Protein AF-A0A349P0I7-F1 (afdb_monomer_lite)

Radius of gyration: 14.89 Å; chains: 1; bounding box: 41×30×42 Å

Structure (mmCIF, N/CA/C/O backbone):
data_AF-A0A349P0I7-F1
#
_entry.id   AF-A0A349P0I7-F1
#
loop_
_atom_site.group_PDB
_atom_site.id
_atom_site.type_symbol
_atom_site.label_atom_id
_atom_site.label_alt_id
_atom_site.label_comp_id
_atom_site.label_asym_id
_atom_site.label_entity_id
_atom_site.label_seq_id
_atom_site.pdbx_PDB_ins_code
_atom_site.Cartn_x
_atom_site.Cartn_y
_atom_site.Cartn_z
_atom_site.occupancy
_atom_site.B_iso_or_equiv
_atom_site.auth_seq_id
_atom_site.auth_comp_id
_atom_site.auth_asym_id
_atom_site.auth_atom_id
_atom_site.pdbx_PDB_model_num
ATOM 1 N N . MET A 1 1 ? -22.904 8.995 -3.951 1.00 43.78 1 MET A N 1
ATOM 2 C CA . MET A 1 1 ? -21.753 9.379 -3.106 1.00 43.78 1 MET A CA 1
ATOM 3 C C . MET A 1 1 ? -20.682 8.311 -3.274 1.00 43.78 1 MET A C 1
ATOM 5 O O . MET A 1 1 ? -21.058 7.141 -3.217 1.00 43.78 1 MET A O 1
ATOM 9 N N . PRO A 1 2 ? -19.417 8.661 -3.559 1.00 50.25 2 PRO A N 1
ATOM 10 C CA . PRO A 1 2 ? -18.343 7.672 -3.655 1.00 50.25 2 PRO A CA 1
ATOM 11 C C . PRO A 1 2 ? -18.194 6.934 -2.316 1.00 50.25 2 PRO A C 1
ATOM 13 O O . PRO A 1 2 ? -18.251 7.552 -1.253 1.00 50.25 2 PRO A O 1
ATOM 16 N N . LYS A 1 3 ? -18.064 5.603 -2.360 1.00 60.66 3 LYS A N 1
ATOM 17 C CA . LYS A 1 3 ? -17.851 4.779 -1.162 1.00 60.66 3 LYS A CA 1
ATOM 18 C C . LYS A 1 3 ? -16.365 4.777 -0.813 1.00 60.66 3 LYS A C 1
ATOM 20 O O . LYS A 1 3 ? -15.583 4.018 -1.390 1.00 60.66 3 LYS A O 1
ATOM 25 N N . THR A 1 4 ? -15.996 5.620 0.141 1.00 70.44 4 THR A N 1
ATOM 26 C CA . THR A 1 4 ? -14.699 5.550 0.817 1.00 70.44 4 THR A CA 1
ATOM 27 C C . THR A 1 4 ? -14.750 4.427 1.847 1.00 70.44 4 THR A C 1
ATOM 29 O O . THR A 1 4 ? -15.691 4.352 2.635 1.00 70.44 4 THR A O 1
ATOM 32 N N . ILE A 1 5 ? -13.755 3.542 1.832 1.00 74.75 5 ILE A N 1
ATOM 33 C CA . ILE A 1 5 ? -13.580 2.527 2.876 1.00 74.75 5 ILE A CA 1
ATOM 34 C C . ILE A 1 5 ? -12.516 3.044 3.833 1.00 74.75 5 ILE A C 1
ATOM 36 O O . ILE A 1 5 ? -11.439 3.441 3.392 1.00 74.75 5 ILE A O 1
ATOM 40 N N . GLN A 1 6 ? -12.828 3.053 5.124 1.00 83.12 6 GLN A N 1
ATOM 41 C CA . GLN A 1 6 ? -11.885 3.413 6.176 1.00 83.12 6 GLN A CA 1
ATOM 42 C C . GLN A 1 6 ? -11.329 2.143 6.807 1.00 83.12 6 GLN A C 1
ATOM 44 O O . GLN A 1 6 ? -12.087 1.227 7.129 1.00 83.12 6 GLN A O 1
ATOM 49 N N . ILE A 1 7 ? -10.010 2.082 6.956 1.00 81.38 7 ILE A N 1
ATOM 50 C CA . ILE A 1 7 ? -9.316 0.942 7.551 1.00 81.38 7 ILE A CA 1
ATOM 51 C C . ILE A 1 7 ? -8.459 1.451 8.696 1.00 81.38 7 ILE A C 1
ATOM 53 O O . ILE A 1 7 ? -7.601 2.310 8.502 1.00 81.38 7 ILE A O 1
ATOM 57 N N . GLN A 1 8 ? -8.710 0.903 9.880 1.00 85.00 8 GLN A N 1
ATOM 58 C CA . GLN A 1 8 ? -7.923 1.154 11.076 1.00 85.00 8 GLN A CA 1
ATOM 59 C C . GLN A 1 8 ? -6.623 0.350 11.001 1.00 85.00 8 GLN A C 1
ATOM 61 O O . GLN A 1 8 ? -6.653 -0.880 10.891 1.00 85.00 8 GLN A O 1
ATOM 66 N N . LEU A 1 9 ? -5.481 1.032 11.056 1.00 78.56 9 LEU A N 1
ATOM 67 C CA . LEU A 1 9 ? -4.199 0.367 11.242 1.00 78.56 9 LEU A CA 1
ATOM 68 C C . LEU A 1 9 ? -4.041 -0.076 12.704 1.00 78.56 9 LEU A C 1
ATOM 70 O O . LEU A 1 9 ? -4.513 0.621 13.604 1.00 78.56 9 LEU A O 1
ATOM 74 N N . PRO A 1 10 ? -3.352 -1.201 12.954 1.00 75.12 10 PRO A N 1
ATOM 75 C CA . PRO A 1 10 ? -2.918 -1.566 14.297 1.00 75.12 10 PRO A CA 1
ATOM 76 C C . PRO A 1 10 ? -2.045 -0.471 14.929 1.00 75.12 10 PRO A C 1
ATOM 78 O O . PRO A 1 10 ? -1.174 0.091 14.258 1.00 75.12 10 PRO A O 1
ATOM 81 N N . ASP A 1 11 ? -2.234 -0.204 16.224 1.00 72.69 11 ASP A N 1
ATOM 82 C CA . ASP A 1 11 ? -1.528 0.855 16.970 1.00 72.69 11 ASP A CA 1
ATOM 83 C C . ASP A 1 11 ? -0.001 0.708 16.919 1.00 72.69 11 ASP A C 1
ATOM 85 O O . ASP A 1 11 ? 0.746 1.684 16.921 1.00 72.69 11 ASP A O 1
ATOM 89 N N . ASN A 1 12 ? 0.483 -0.529 16.824 1.00 69.56 12 ASN A N 1
ATOM 90 C CA . ASN A 1 12 ? 1.901 -0.839 16.709 1.00 69.56 12 ASN A CA 1
ATOM 91 C C . ASN A 1 12 ? 2.469 -0.598 15.303 1.00 69.56 12 ASN A C 1
ATOM 93 O O . ASN A 1 12 ? 3.664 -0.772 15.123 1.00 69.56 12 ASN A O 1
ATOM 97 N N . LEU A 1 13 ? 1.663 -0.217 14.310 1.00 67.38 13 LEU A N 1
ATOM 98 C CA . LEU A 1 13 ? 2.112 -0.016 12.926 1.00 67.38 13 LEU A CA 1
ATOM 99 C C . LEU A 1 13 ? 1.951 1.433 12.466 1.00 67.38 13 LEU A C 1
ATOM 101 O O . LEU A 1 13 ? 2.637 1.849 11.537 1.00 67.38 13 LEU A O 1
ATOM 105 N N . SER A 1 14 ? 1.130 2.238 13.144 1.00 64.31 14 SER A N 1
ATOM 106 C CA . SER A 1 14 ? 0.974 3.665 12.836 1.00 64.31 14 SER A CA 1
ATOM 107 C C . SER A 1 14 ? 2.283 4.451 12.963 1.00 64.31 14 SER A C 1
ATOM 109 O O . SER A 1 14 ? 2.477 5.398 12.220 1.00 64.31 14 SER A O 1
ATOM 111 N N . HIS A 1 15 ? 3.215 4.037 13.829 1.00 68.06 15 HIS A N 1
ATOM 112 C CA . HIS A 1 15 ? 4.519 4.698 13.979 1.00 68.06 15 HIS A CA 1
ATOM 113 C C . HIS A 1 15 ? 5.528 4.378 12.860 1.00 68.06 15 HIS A C 1
ATOM 115 O O . HIS A 1 15 ? 6.509 5.102 12.702 1.00 68.06 15 HIS A O 1
ATOM 121 N N . TRP A 1 16 ? 5.314 3.304 12.087 1.00 65.69 16 TRP A N 1
ATOM 122 C CA . TRP A 1 16 ? 6.173 2.940 10.945 1.00 65.69 16 TRP A CA 1
ATOM 123 C C . TRP A 1 16 ? 5.882 3.779 9.711 1.00 65.69 16 TRP A C 1
ATOM 125 O O . TRP A 1 16 ? 6.721 3.920 8.819 1.00 65.69 16 TRP A O 1
ATOM 135 N N . PHE A 1 17 ? 4.675 4.322 9.654 1.00 71.12 17 PHE A N 1
ATOM 136 C CA . PHE A 1 17 ? 4.219 5.138 8.557 1.00 71.12 17 PHE A CA 1
ATOM 137 C C . PHE A 1 17 ? 4.118 6.577 9.055 1.00 71.12 17 PHE A C 1
ATOM 139 O O . PHE A 1 17 ? 3.540 6.854 10.098 1.00 71.12 17 PHE A O 1
ATOM 146 N N . GLY A 1 18 ? 4.693 7.526 8.317 1.00 74.19 18 GLY A N 1
ATOM 147 C CA . GLY A 1 18 ? 4.344 8.928 8.539 1.00 74.19 18 GLY A CA 1
ATOM 148 C C . GLY A 1 18 ? 2.852 9.165 8.260 1.00 74.19 18 GLY A C 1
ATOM 149 O O . GLY A 1 18 ? 2.097 8.250 7.942 1.00 74.19 18 GLY A O 1
ATOM 150 N N . GLN A 1 19 ? 2.420 10.425 8.259 1.00 83.69 19 GLN A N 1
ATOM 151 C CA . GLN A 1 19 ? 1.033 10.759 7.893 1.00 83.69 19 GLN A CA 1
ATOM 152 C C . GLN A 1 19 ? 0.698 10.459 6.421 1.00 83.69 19 GLN A C 1
ATOM 154 O O . GLN A 1 19 ? -0.460 10.541 6.032 1.00 83.69 19 GLN A O 1
ATOM 159 N N . GLN A 1 20 ? 1.685 10.111 5.592 1.00 86.81 20 GLN A N 1
ATOM 160 C CA . GLN A 1 20 ? 1.532 9.868 4.161 1.00 86.81 20 GLN A CA 1
ATOM 161 C C . GLN A 1 20 ? 2.039 8.469 3.803 1.00 86.81 20 GLN A C 1
ATOM 163 O O . GLN A 1 20 ? 3.143 8.070 4.189 1.00 86.81 20 GLN A O 1
ATOM 168 N N . VAL A 1 21 ? 1.238 7.740 3.030 1.00 87.88 21 VAL A N 1
ATOM 169 C CA . VAL A 1 21 ? 1.540 6.398 2.526 1.00 87.88 21 VAL A CA 1
ATOM 170 C C . VAL A 1 21 ? 1.135 6.252 1.071 1.00 87.88 21 VAL A C 1
ATOM 172 O O . VAL A 1 21 ? 0.337 7.018 0.538 1.00 87.88 21 VAL A O 1
ATOM 175 N N . TYR A 1 22 ? 1.669 5.218 0.440 1.00 87.25 22 TYR A N 1
ATOM 176 C CA . TYR A 1 22 ? 1.298 4.801 -0.897 1.00 87.25 22 TYR A CA 1
ATOM 177 C C . TYR A 1 22 ? 0.587 3.459 -0.834 1.00 87.25 22 TYR A C 1
ATOM 179 O O . TYR A 1 22 ? 1.072 2.491 -0.247 1.00 87.25 22 TYR A O 1
ATOM 187 N N . LEU A 1 23 ? -0.582 3.417 -1.453 1.00 87.06 23 LEU A N 1
ATOM 188 C CA . LEU A 1 23 ? -1.435 2.252 -1.550 1.00 87.06 23 LEU A CA 1
ATOM 189 C C . LEU A 1 23 ? -1.302 1.670 -2.943 1.00 87.06 23 LEU A C 1
ATOM 191 O O . LEU A 1 23 ? -1.655 2.318 -3.923 1.00 87.06 23 LEU A O 1
ATOM 195 N N . THR A 1 24 ? -0.804 0.447 -3.037 1.00 85.00 24 THR A N 1
ATOM 196 C CA . THR A 1 24 ? -0.649 -0.243 -4.318 1.00 85.00 24 THR A CA 1
ATOM 197 C C . THR A 1 24 ? -1.581 -1.433 -4.373 1.00 85.00 24 THR A C 1
ATOM 199 O O . THR A 1 24 ? -1.635 -2.234 -3.437 1.00 85.00 24 THR A O 1
ATOM 202 N N . ARG A 1 25 ? -2.301 -1.587 -5.483 1.00 82.38 25 ARG A N 1
ATOM 203 C CA . ARG A 1 25 ? -3.078 -2.801 -5.739 1.00 82.38 25 ARG A CA 1
ATOM 204 C C . ARG A 1 25 ? -2.165 -4.033 -5.695 1.00 82.38 25 ARG A C 1
ATOM 206 O O . ARG A 1 25 ? -1.214 -4.138 -6.461 1.00 82.38 25 ARG A O 1
ATOM 213 N N . GLY A 1 26 ? -2.468 -4.962 -4.796 1.00 77.62 26 GLY A N 1
ATOM 214 C CA . GLY A 1 26 ? -1.792 -6.247 -4.674 1.00 77.62 26 GLY A CA 1
ATOM 215 C C . GLY A 1 26 ? -2.533 -7.373 -5.398 1.00 77.62 26 GLY A C 1
ATOM 216 O O . GLY A 1 26 ? -3.607 -7.191 -5.974 1.00 77.62 26 GLY A O 1
ATOM 217 N N . LEU A 1 27 ? -1.951 -8.571 -5.351 1.00 75.50 27 LEU A N 1
ATOM 218 C CA . LEU A 1 27 ? -2.593 -9.802 -5.822 1.00 75.50 27 LEU A CA 1
ATOM 219 C C . LEU A 1 27 ? -3.643 -10.290 -4.810 1.00 75.50 27 LEU A C 1
ATOM 221 O O . LEU A 1 27 ? -3.610 -9.896 -3.645 1.00 75.50 27 LEU A O 1
ATOM 225 N N . ASN A 1 28 ? -4.551 -11.173 -5.235 1.00 77.31 28 ASN A N 1
ATOM 226 C CA . ASN A 1 28 ? -5.550 -11.823 -4.370 1.00 77.31 28 ASN A CA 1
ATOM 227 C C . ASN A 1 28 ? -6.388 -10.835 -3.538 1.00 77.31 28 ASN A C 1
ATOM 229 O O . ASN A 1 28 ? -6.531 -11.001 -2.329 1.00 77.31 28 ASN A O 1
ATOM 233 N N . ASN A 1 29 ? -6.920 -9.792 -4.187 1.00 79.75 29 ASN A N 1
ATOM 234 C CA . ASN A 1 29 ? -7.779 -8.781 -3.557 1.00 79.75 29 ASN A CA 1
ATOM 235 C C . ASN A 1 29 ? -7.131 -8.153 -2.312 1.00 79.75 29 ASN A C 1
ATOM 237 O O . ASN A 1 29 ? -7.747 -8.054 -1.247 1.00 79.75 29 ASN A O 1
ATOM 241 N N . SER A 1 30 ? -5.866 -7.757 -2.451 1.00 83.06 30 SER A N 1
ATOM 242 C CA . SER A 1 30 ? -5.115 -7.075 -1.402 1.00 83.06 30 SER A CA 1
ATOM 243 C C . SER A 1 30 ? -4.674 -5.685 -1.838 1.00 83.06 30 SER A C 1
ATOM 245 O O . SER A 1 30 ? -4.596 -5.369 -3.027 1.00 83.06 30 SER A O 1
ATOM 247 N N . VAL A 1 31 ? -4.375 -4.844 -0.856 1.00 86.06 31 VAL A N 1
ATOM 248 C CA . VAL A 1 31 ? -3.726 -3.549 -1.042 1.00 86.06 31 VAL A CA 1
ATOM 249 C C . VAL A 1 31 ? -2.460 -3.550 -0.202 1.00 86.06 31 VAL A C 1
ATOM 251 O O . VAL A 1 31 ? -2.497 -3.823 0.996 1.00 86.06 31 VAL A O 1
ATOM 254 N N . ARG A 1 32 ? -1.327 -3.269 -0.837 1.00 86.56 32 ARG A N 1
ATOM 255 C CA . ARG A 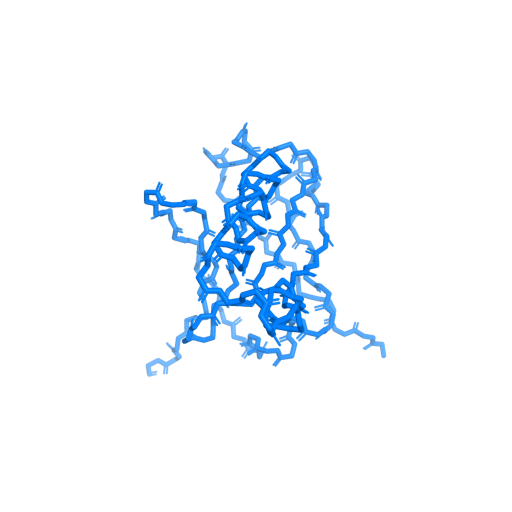1 32 ? -0.060 -3.033 -0.147 1.00 86.56 32 ARG A CA 1
ATOM 256 C C . ARG A 1 32 ? -0.004 -1.588 0.313 1.00 86.56 32 ARG A C 1
ATOM 258 O O . ARG A 1 32 ? -0.368 -0.694 -0.448 1.00 86.56 32 ARG A O 1
ATOM 265 N N . VAL A 1 33 ? 0.482 -1.381 1.526 1.00 86.50 33 VAL A N 1
ATOM 266 C CA . VAL A 1 33 ? 0.716 -0.070 2.123 1.00 86.50 33 VAL A CA 1
ATOM 267 C C . VAL A 1 33 ? 2.221 0.106 2.272 1.00 86.50 33 VAL A C 1
ATOM 269 O O . VAL A 1 33 ? 2.892 -0.711 2.904 1.00 86.50 33 VAL A O 1
ATOM 272 N N . ALA A 1 34 ? 2.751 1.164 1.671 1.00 85.81 34 ALA A N 1
ATOM 273 C CA . ALA A 1 34 ? 4.163 1.513 1.719 1.00 85.81 34 ALA A CA 1
ATOM 274 C C . ALA A 1 34 ? 4.344 2.915 2.306 1.00 85.81 34 ALA A C 1
ATOM 276 O O . ALA A 1 34 ? 3.563 3.823 2.019 1.00 85.81 34 ALA A O 1
ATOM 277 N N . SER A 1 35 ? 5.401 3.112 3.095 1.00 85.06 35 SER A N 1
ATOM 278 C CA . SER A 1 35 ? 5.841 4.457 3.471 1.00 85.06 35 SER A CA 1
ATOM 279 C C . SER A 1 35 ? 6.346 5.218 2.239 1.00 85.06 35 SER A C 1
ATOM 281 O O . SER A 1 35 ? 6.702 4.617 1.222 1.0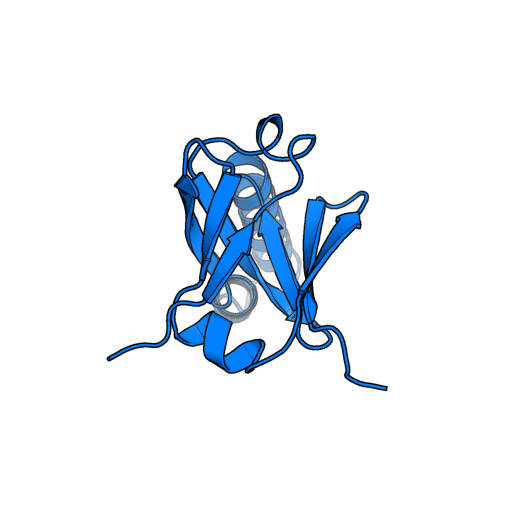0 85.06 35 SER A O 1
ATOM 283 N N . VAL A 1 36 ? 6.421 6.548 2.335 1.00 85.06 36 VAL A N 1
ATOM 284 C CA . VAL A 1 36 ? 6.986 7.399 1.271 1.00 85.06 36 VAL A CA 1
ATOM 285 C C . VAL A 1 36 ? 8.402 6.956 0.891 1.00 85.06 36 VAL A C 1
ATOM 287 O O . VAL A 1 36 ? 8.730 6.868 -0.290 1.00 85.06 36 VAL A O 1
ATOM 290 N N . GLU A 1 37 ? 9.236 6.649 1.884 1.00 85.19 37 GLU A N 1
ATOM 291 C CA . GLU A 1 37 ? 10.602 6.167 1.662 1.00 85.19 37 GLU A CA 1
ATOM 292 C C . GLU A 1 37 ? 10.621 4.833 0.918 1.00 85.19 37 GLU A C 1
ATOM 294 O O . GLU A 1 37 ? 11.323 4.697 -0.087 1.00 85.19 37 GLU A O 1
ATOM 299 N N . LYS A 1 38 ? 9.796 3.871 1.351 1.00 83.44 38 LYS A N 1
ATOM 300 C CA . LYS A 1 38 ? 9.746 2.547 0.726 1.00 83.44 38 LYS A CA 1
ATOM 301 C C . LYS A 1 38 ? 9.213 2.600 -0.702 1.00 83.44 38 LYS A C 1
ATOM 303 O O . LYS A 1 38 ? 9.696 1.873 -1.573 1.00 83.44 38 LYS A O 1
ATOM 308 N N . HIS A 1 39 ? 8.240 3.472 -0.957 1.00 85.19 39 HIS A N 1
ATOM 309 C CA . HIS A 1 39 ? 7.720 3.696 -2.298 1.00 85.19 39 HIS A CA 1
ATOM 310 C C . HIS A 1 39 ? 8.814 4.229 -3.232 1.00 85.19 39 HIS A C 1
ATOM 312 O O . HIS A 1 39 ? 9.070 3.614 -4.263 1.00 85.19 39 HIS A O 1
ATOM 318 N N . LYS A 1 40 ? 9.545 5.275 -2.824 1.00 85.25 40 LYS A N 1
ATOM 319 C CA . LYS A 1 40 ? 10.655 5.844 -3.610 1.00 85.25 40 LYS A CA 1
ATOM 320 C C . LYS A 1 40 ? 11.777 4.840 -3.872 1.00 85.25 40 LYS A C 1
ATOM 322 O O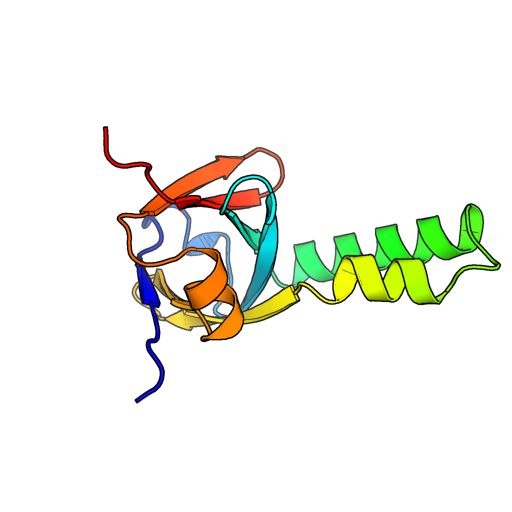 . LYS A 1 40 ? 12.343 4.808 -4.964 1.00 85.25 40 LYS A O 1
ATOM 327 N N . GLU A 1 41 ? 12.112 4.010 -2.882 1.00 86.00 41 GLU A N 1
ATOM 328 C CA . GLU A 1 41 ? 13.077 2.920 -3.063 1.00 86.00 41 GLU A CA 1
ATOM 329 C C . GLU A 1 41 ? 12.600 1.939 -4.147 1.00 86.00 41 GLU A C 1
ATOM 331 O O . GLU A 1 41 ? 13.361 1.576 -5.045 1.00 86.00 41 GLU A O 1
ATOM 336 N N . THR A 1 42 ? 11.320 1.564 -4.101 1.00 83.25 42 THR A N 1
ATOM 337 C CA . THR A 1 42 ? 10.702 0.647 -5.067 1.00 83.25 42 THR A CA 1
ATOM 338 C C . THR A 1 42 ? 10.661 1.249 -6.472 1.00 83.25 42 THR A C 1
ATOM 340 O O . THR A 1 42 ? 11.045 0.578 -7.427 1.00 83.25 42 THR A O 1
ATOM 343 N N . GLU A 1 43 ? 10.273 2.519 -6.614 1.00 82.50 43 GLU A N 1
ATOM 344 C CA . GLU A 1 43 ? 10.305 3.239 -7.893 1.00 82.50 43 GLU A CA 1
ATOM 345 C C . GLU A 1 43 ? 11.711 3.260 -8.492 1.00 82.50 43 GLU A C 1
ATOM 347 O O . GLU A 1 43 ? 11.891 2.971 -9.675 1.00 82.50 43 GLU A O 1
ATOM 352 N N . LYS A 1 44 ? 12.729 3.535 -7.668 1.00 84.81 44 LYS A N 1
ATOM 353 C CA . LYS A 1 44 ? 14.126 3.534 -8.107 1.00 84.81 44 LYS A CA 1
ATOM 354 C C . LYS A 1 44 ? 14.565 2.154 -8.599 1.00 84.81 44 LYS A C 1
ATOM 356 O O . LYS A 1 44 ? 15.255 2.063 -9.614 1.00 84.81 44 LYS A O 1
ATOM 361 N N . LEU A 1 45 ? 14.175 1.089 -7.898 1.00 83.00 45 LEU A N 1
ATOM 362 C CA . LEU A 1 45 ? 14.483 -0.289 -8.290 1.00 83.00 45 LEU A CA 1
ATOM 363 C C . LEU A 1 45 ? 13.781 -0.682 -9.592 1.00 83.00 45 LEU A C 1
ATOM 365 O O . LEU A 1 45 ? 14.423 -1.260 -10.466 1.00 83.00 45 LEU A O 1
ATOM 369 N N . ILE A 1 46 ? 12.502 -0.332 -9.750 1.00 79.00 46 ILE A N 1
ATOM 370 C CA . ILE A 1 46 ? 11.743 -0.583 -10.983 1.00 79.00 46 ILE A CA 1
ATOM 371 C C . ILE A 1 46 ? 12.355 0.195 -12.147 1.00 79.00 46 ILE A C 1
ATOM 373 O O . ILE A 1 46 ? 12.581 -0.383 -13.207 1.00 79.00 46 ILE A O 1
ATOM 377 N N . GLY A 1 47 ? 12.682 1.473 -11.948 1.00 75.69 47 GLY A N 1
ATOM 378 C CA . GLY A 1 47 ? 13.336 2.299 -12.961 1.00 75.69 47 GLY A CA 1
ATOM 379 C C . GLY A 1 47 ? 14.688 1.726 -13.384 1.00 75.69 47 GLY A C 1
ATOM 380 O O . GLY A 1 47 ? 14.962 1.616 -14.577 1.00 75.69 47 GLY A O 1
ATOM 381 N N . LYS A 1 48 ? 15.504 1.282 -12.418 1.00 80.19 48 LYS A N 1
ATOM 382 C CA . LYS A 1 48 ? 16.779 0.608 -12.694 1.00 80.19 48 LYS A CA 1
ATOM 383 C C . LYS A 1 48 ? 16.570 -0.688 -13.480 1.00 80.19 48 LYS A C 1
ATOM 385 O O . LYS A 1 48 ? 17.209 -0.879 -14.507 1.00 80.19 48 LYS A O 1
ATOM 390 N N . TYR A 1 49 ? 15.657 -1.548 -13.032 1.00 77.81 49 TYR A N 1
ATOM 391 C CA . TYR A 1 49 ? 15.364 -2.817 -13.696 1.00 77.81 49 TYR A CA 1
ATOM 392 C C . TYR A 1 49 ? 14.863 -2.609 -15.128 1.00 77.81 49 TYR A C 1
ATOM 394 O O . TYR A 1 49 ? 15.345 -3.263 -16.046 1.00 77.81 49 TYR A O 1
ATOM 402 N N . ALA A 1 50 ? 13.938 -1.674 -15.338 1.00 74.94 50 ALA A N 1
ATOM 403 C 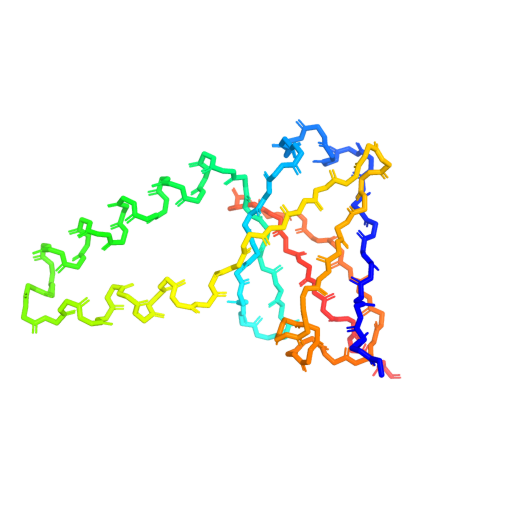CA . ALA A 1 50 ? 13.421 -1.369 -16.664 1.00 74.94 50 ALA A CA 1
ATOM 404 C C . ALA A 1 50 ? 14.508 -0.811 -17.587 1.00 74.94 50 ALA A C 1
ATOM 406 O O . ALA A 1 50 ? 14.592 -1.223 -18.738 1.00 74.94 50 ALA A O 1
ATOM 407 N N . HIS A 1 51 ? 15.380 0.063 -17.077 1.00 71.06 51 HIS A N 1
ATOM 408 C CA . HIS A 1 51 ? 16.498 0.592 -17.854 1.00 71.06 51 HIS A CA 1
ATOM 409 C C . HIS A 1 51 ? 17.523 -0.489 -18.234 1.00 71.06 51 HIS A C 1
ATOM 411 O O . HIS A 1 51 ? 18.019 -0.492 -19.356 1.00 71.06 51 HIS A O 1
ATOM 417 N N . GLU A 1 52 ? 17.832 -1.412 -17.319 1.00 80.00 52 GLU A N 1
ATOM 418 C CA . GLU A 1 52 ? 18.859 -2.442 -17.522 1.00 80.00 52 GLU A CA 1
ATOM 419 C C . GLU A 1 52 ? 18.363 -3.656 -18.321 1.00 80.00 52 GLU A C 1
ATOM 421 O O . GLU A 1 52 ? 19.119 -4.219 -19.107 1.00 80.00 52 GLU A O 1
ATOM 426 N N . GLN A 1 53 ? 17.116 -4.085 -18.113 1.00 76.50 53 GLN A N 1
ATOM 427 C CA . GLN A 1 53 ? 16.598 -5.361 -18.628 1.00 76.50 53 GLN A CA 1
ATOM 428 C C . GLN A 1 53 ? 15.575 -5.193 -19.749 1.00 76.50 53 GLN A C 1
ATOM 430 O O . GLN A 1 53 ? 15.354 -6.116 -20.530 1.00 76.50 53 GLN A O 1
ATOM 435 N N . MET A 1 54 ? 14.911 -4.039 -19.815 1.00 71.75 54 MET A N 1
ATOM 436 C CA . MET A 1 54 ? 13.824 -3.782 -20.760 1.00 71.75 54 MET A CA 1
ATOM 437 C C . MET A 1 54 ? 13.944 -2.381 -21.383 1.00 71.75 54 MET A C 1
ATOM 439 O O . MET A 1 54 ? 12.965 -1.626 -21.367 1.00 71.75 54 MET A O 1
ATOM 443 N N . PRO A 1 55 ? 15.117 -2.009 -21.940 1.00 70.00 55 PRO A N 1
ATOM 444 C CA . PRO A 1 55 ? 15.364 -0.652 -22.435 1.00 70.00 55 PRO A CA 1
ATOM 445 C C . PRO A 1 55 ? 14.364 -0.220 -23.522 1.00 70.00 55 PRO A C 1
ATOM 447 O O . PRO A 1 55 ? 14.040 0.961 -23.625 1.00 70.00 55 PRO A O 1
ATOM 450 N N . ASP A 1 56 ? 13.804 -1.179 -24.267 1.00 73.06 56 ASP A N 1
ATOM 451 C CA . ASP A 1 56 ? 12.833 -0.939 -25.341 1.00 73.06 56 ASP A CA 1
ATOM 452 C C . ASP A 1 56 ? 11.366 -0.916 -24.868 1.00 73.06 56 ASP A C 1
ATOM 454 O O . ASP A 1 56 ? 10.449 -0.741 -25.674 1.00 73.06 56 ASP A O 1
ATOM 458 N N . GLN A 1 57 ? 11.102 -1.108 -23.570 1.00 68.44 57 GLN A N 1
ATOM 459 C CA . GLN A 1 57 ? 9.743 -1.181 -23.016 1.00 68.44 57 GLN A CA 1
ATOM 460 C C . GLN A 1 57 ? 9.535 -0.216 -21.835 1.00 68.44 57 GLN A C 1
ATOM 462 O O . GLN A 1 57 ? 9.130 -0.635 -20.746 1.00 68.44 57 GLN A O 1
ATOM 467 N N . PRO A 1 58 ? 9.712 1.105 -22.043 1.00 65.44 58 PRO A N 1
ATOM 468 C CA . PRO A 1 58 ? 9.562 2.110 -20.984 1.00 65.44 58 PRO A CA 1
ATOM 469 C C . PRO A 1 58 ? 8.157 2.118 -20.361 1.00 65.44 58 PRO A C 1
ATOM 471 O O . PRO A 1 58 ? 7.999 2.356 -19.165 1.00 65.44 58 PRO A O 1
ATOM 474 N N . ARG A 1 59 ? 7.132 1.752 -21.143 1.00 67.38 59 ARG A N 1
ATOM 475 C CA . ARG A 1 59 ? 5.741 1.647 -20.673 1.00 67.38 59 ARG A CA 1
ATOM 476 C C . ARG A 1 59 ? 5.524 0.541 -19.641 1.00 67.38 59 ARG A C 1
ATOM 478 O O . ARG A 1 59 ? 4.522 0.565 -18.934 1.00 67.38 59 ARG A O 1
ATOM 485 N N . MET A 1 60 ? 6.429 -0.434 -19.544 1.00 66.69 60 MET A N 1
ATOM 486 C CA . MET A 1 60 ? 6.280 -1.535 -18.595 1.00 66.69 60 MET A CA 1
ATOM 487 C C . MET A 1 60 ? 6.614 -1.099 -17.163 1.00 66.69 60 MET A C 1
ATOM 489 O O . MET A 1 60 ? 5.933 -1.517 -16.231 1.00 66.69 60 MET A O 1
ATOM 493 N N . ALA A 1 61 ? 7.587 -0.196 -16.985 1.00 65.94 61 ALA A N 1
ATOM 494 C CA . ALA A 1 61 ? 7.859 0.437 -15.692 1.00 65.94 61 ALA A CA 1
ATOM 495 C C . ALA A 1 61 ? 6.669 1.280 -15.219 1.00 65.94 61 ALA A C 1
ATOM 497 O O . ALA A 1 61 ? 6.239 1.161 -14.074 1.00 65.94 61 ALA A O 1
ATOM 498 N N . GLU A 1 62 ? 6.097 2.079 -16.124 1.00 65.31 62 GLU A N 1
ATOM 499 C CA . GLU A 1 62 ? 4.894 2.866 -15.843 1.00 65.31 62 GLU A CA 1
ATOM 500 C C . GLU A 1 62 ? 3.714 1.964 -15.475 1.00 65.31 62 GLU A C 1
ATOM 502 O O . GLU A 1 62 ? 3.010 2.246 -14.512 1.00 65.31 62 GLU A O 1
ATOM 507 N N . PHE A 1 63 ? 3.527 0.840 -16.173 1.00 63.59 63 PHE A N 1
ATOM 508 C CA . PHE A 1 63 ? 2.468 -0.119 -15.861 1.00 63.59 63 PHE A CA 1
ATOM 509 C C . PHE A 1 63 ? 2.633 -0.756 -14.473 1.00 63.59 63 PHE A C 1
ATOM 511 O O . PHE A 1 63 ? 1.646 -0.928 -13.757 1.00 63.59 63 PHE A O 1
ATOM 518 N N . LEU A 1 64 ? 3.868 -1.071 -14.068 1.00 64.06 64 LEU A N 1
ATOM 519 C CA . LEU A 1 64 ? 4.159 -1.603 -12.733 1.00 64.06 64 LEU A CA 1
ATOM 520 C C . LEU A 1 64 ? 3.860 -0.583 -11.620 1.00 64.06 64 LEU A C 1
ATOM 522 O O . LEU A 1 64 ? 3.500 -0.983 -10.515 1.00 64.06 64 LEU A O 1
ATOM 526 N N . LEU A 1 65 ? 3.958 0.717 -11.916 1.00 67.38 65 LEU A N 1
ATOM 527 C CA . LEU A 1 65 ? 3.683 1.805 -10.972 1.00 67.38 65 LEU A CA 1
ATOM 528 C C . LEU A 1 65 ? 2.231 2.314 -11.018 1.00 67.38 65 LEU A C 1
ATOM 530 O O . LEU A 1 65 ? 1.729 2.796 -10.001 1.00 67.38 65 LEU A O 1
ATOM 534 N N . ALA A 1 66 ? 1.528 2.144 -12.144 1.00 67.19 66 ALA A N 1
ATOM 535 C CA . ALA A 1 66 ? 0.187 2.681 -12.419 1.00 67.19 66 ALA A CA 1
ATOM 536 C C . ALA A 1 66 ? -0.923 2.198 -11.462 1.00 67.19 66 ALA A C 1
ATOM 538 O O . ALA A 1 66 ? -2.032 2.730 -11.475 1.00 67.19 66 ALA A O 1
ATOM 539 N N . GLY A 1 67 ? -0.646 1.198 -10.622 1.00 71.56 67 GLY A N 1
ATOM 540 C CA . GLY A 1 67 ? -1.556 0.704 -9.585 1.00 71.56 67 GLY A CA 1
ATOM 541 C C . GLY A 1 67 ? -1.410 1.375 -8.217 1.00 71.56 67 GLY A C 1
ATOM 542 O O . GLY A 1 67 ? -2.006 0.875 -7.259 1.00 71.56 67 GLY A O 1
ATOM 543 N N . THR A 1 68 ? -0.608 2.439 -8.110 1.00 81.62 68 THR A N 1
ATOM 544 C CA . THR A 1 68 ? -0.247 3.088 -6.843 1.00 81.62 68 THR A CA 1
ATOM 545 C C . THR A 1 68 ? -0.991 4.409 -6.659 1.00 81.62 68 THR A C 1
ATOM 547 O O . THR A 1 68 ? -1.131 5.198 -7.588 1.00 81.62 68 THR A O 1
ATOM 550 N N . THR A 1 69 ? -1.508 4.665 -5.461 1.00 85.56 69 THR A N 1
ATOM 551 C CA . THR A 1 69 ? -2.223 5.898 -5.114 1.00 85.56 69 THR A CA 1
ATOM 552 C C . THR A 1 69 ? -1.767 6.383 -3.751 1.00 85.56 69 THR A C 1
ATOM 554 O O . THR A 1 69 ? -1.626 5.596 -2.819 1.00 85.56 69 THR A O 1
ATOM 557 N N . GLU A 1 70 ? -1.542 7.682 -3.630 1.00 87.50 70 GLU A N 1
ATOM 558 C CA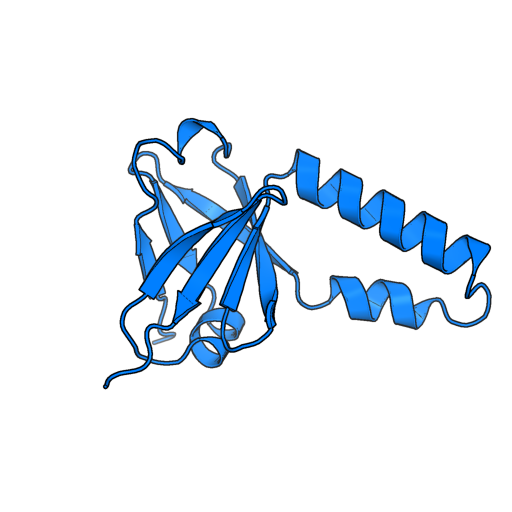 . GLU A 1 70 ? -1.214 8.311 -2.357 1.00 87.50 70 GLU A CA 1
ATOM 559 C C . GLU A 1 70 ? -2.427 8.317 -1.413 1.00 87.50 70 GLU A C 1
ATOM 561 O O . GLU A 1 70 ? -3.566 8.526 -1.838 1.00 87.50 70 GLU A O 1
ATOM 566 N N . ALA A 1 71 ? -2.187 8.096 -0.124 1.00 85.50 71 ALA A N 1
ATOM 567 C CA . ALA A 1 71 ? -3.191 8.218 0.918 1.00 85.50 71 ALA A CA 1
ATOM 568 C C . ALA A 1 71 ? -2.601 8.804 2.201 1.00 85.50 71 ALA A C 1
ATOM 570 O O . ALA A 1 71 ? -1.405 8.699 2.478 1.00 85.50 71 ALA A O 1
ATOM 571 N N . THR A 1 72 ? -3.476 9.397 3.007 1.00 87.00 72 THR A N 1
ATOM 572 C CA . THR A 1 72 ? -3.125 9.978 4.303 1.00 87.00 72 THR A CA 1
ATOM 573 C C . THR A 1 72 ? -3.578 9.053 5.430 1.00 87.00 72 THR A C 1
ATOM 575 O O . THR A 1 72 ? -4.680 8.499 5.378 1.00 87.00 72 THR A O 1
ATOM 578 N N . ILE A 1 73 ? -2.730 8.908 6.446 1.00 85.00 73 ILE A N 1
ATOM 579 C CA . ILE A 1 73 ? -3.053 8.281 7.726 1.00 85.00 73 ILE A CA 1
ATOM 580 C C . ILE A 1 73 ? -3.452 9.391 8.700 1.00 85.00 73 ILE A C 1
ATOM 582 O O . ILE A 1 73 ? -2.699 10.346 8.899 1.00 85.00 73 ILE A O 1
ATOM 586 N N . THR A 1 74 ? -4.640 9.285 9.297 1.00 84.56 74 THR A N 1
ATOM 587 C CA . THR A 1 74 ? -5.049 10.196 10.376 1.00 84.56 74 THR A CA 1
ATOM 588 C C . THR A 1 74 ? -4.221 9.950 11.640 1.00 84.56 74 THR A C 1
ATOM 590 O O . THR A 1 74 ? -3.610 8.898 11.796 1.00 84.56 74 THR A O 1
ATOM 593 N N . ASN A 1 75 ? -4.245 10.885 12.594 1.00 80.31 75 ASN A N 1
ATOM 594 C CA . ASN A 1 75 ? -3.558 10.702 13.883 1.00 80.31 75 ASN A CA 1
ATOM 595 C C . ASN A 1 75 ? -4.040 9.461 14.654 1.00 80.31 75 ASN A C 1
ATOM 597 O O . ASN A 1 75 ? -3.281 8.895 15.432 1.00 80.31 75 ASN A O 1
ATOM 601 N N . ASP A 1 76 ? -5.269 9.018 14.388 1.00 82.12 76 ASP A N 1
ATOM 602 C CA . ASP A 1 76 ? -5.854 7.811 14.970 1.00 82.12 76 ASP A CA 1
ATOM 603 C C . ASP A 1 76 ? -5.467 6.535 14.203 1.00 82.12 76 ASP A C 1
ATOM 605 O O . ASP A 1 76 ? -5.987 5.469 14.495 1.00 82.12 76 ASP A O 1
ATOM 609 N N . GLY A 1 77 ? -4.587 6.608 13.197 1.00 79.88 77 GLY A N 1
ATOM 610 C CA . GLY A 1 77 ? -4.145 5.446 12.421 1.00 79.88 77 GLY A CA 1
ATOM 611 C C . GLY A 1 77 ? -5.125 4.994 11.333 1.00 79.88 77 GLY A C 1
ATOM 612 O O . GLY A 1 77 ? -5.022 3.867 10.850 1.00 79.88 77 GLY A O 1
ATOM 613 N N . ILE A 1 78 ? -6.078 5.837 10.923 1.00 85.25 78 ILE A N 1
ATOM 614 C CA . ILE A 1 78 ? -7.077 5.476 9.908 1.00 85.25 78 ILE A CA 1
ATOM 615 C C . ILE A 1 78 ? -6.563 5.832 8.514 1.00 85.25 78 ILE A C 1
ATOM 617 O O . ILE A 1 78 ? -6.194 6.976 8.251 1.00 85.25 78 ILE A O 1
ATOM 621 N N . ILE A 1 79 ? -6.628 4.870 7.591 1.00 86.31 79 ILE A N 1
ATOM 622 C CA . ILE A 1 79 ? -6.438 5.089 6.153 1.00 86.31 79 ILE A CA 1
ATOM 623 C C . ILE A 1 79 ? -7.799 5.157 5.468 1.00 86.31 79 ILE A C 1
ATOM 625 O O . ILE A 1 79 ? -8.634 4.265 5.622 1.00 86.31 79 ILE A O 1
ATOM 629 N N . SER A 1 80 ? -7.997 6.185 4.643 1.00 83.56 80 SER A N 1
ATOM 630 C CA . SER A 1 80 ? -9.130 6.258 3.716 1.00 83.56 80 SER A CA 1
ATOM 631 C C . SER A 1 80 ? -8.729 5.733 2.339 1.00 83.56 80 SER A C 1
ATOM 633 O O . SER A 1 80 ? -7.850 6.287 1.684 1.00 83.56 80 SER A O 1
ATOM 635 N N . LEU A 1 81 ? -9.383 4.667 1.881 1.00 77.25 81 LEU A N 1
ATOM 636 C CA . LEU A 1 81 ? -9.154 4.098 0.557 1.00 77.25 81 LEU A CA 1
ATOM 637 C C . LEU A 1 81 ? -9.964 4.836 -0.508 1.00 77.25 81 LEU A C 1
ATOM 639 O O . LEU A 1 81 ? -11.192 4.935 -0.413 1.00 77.25 81 LEU A O 1
ATOM 643 N N . HIS A 1 82 ? -9.276 5.285 -1.558 1.00 72.12 82 HIS A N 1
ATOM 644 C CA . HIS A 1 82 ? -9.910 5.893 -2.723 1.00 72.12 82 HIS A CA 1
ATOM 645 C C . HIS A 1 82 ? -10.781 4.884 -3.494 1.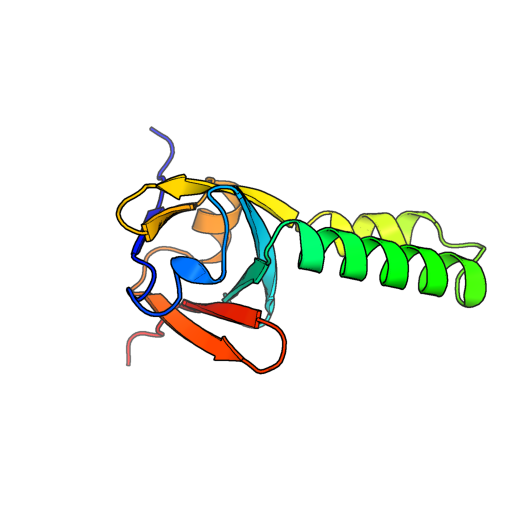00 72.12 82 HIS A C 1
ATOM 647 O O . HIS A 1 82 ? -10.532 3.676 -3.471 1.00 72.12 82 HIS A O 1
ATOM 653 N N . GLU A 1 83 ? -11.782 5.382 -4.228 1.00 71.75 83 GLU A N 1
ATOM 654 C CA . GLU A 1 83 ? -12.834 4.562 -4.845 1.00 71.75 83 GLU A CA 1
ATOM 655 C C . GLU A 1 83 ? -12.299 3.459 -5.780 1.00 71.75 83 GLU A C 1
ATOM 657 O O . GLU A 1 83 ? -12.822 2.348 -5.818 1.00 71.75 83 GLU A O 1
ATOM 662 N N . GLY A 1 84 ? -11.223 3.732 -6.522 1.00 73.25 84 GLY A N 1
ATOM 663 C CA . GLY A 1 84 ? -10.605 2.742 -7.414 1.00 73.25 84 GLY A CA 1
ATOM 664 C C . GLY A 1 84 ? -10.054 1.520 -6.668 1.00 73.25 84 GLY A C 1
ATOM 665 O O . GLY A 1 84 ? -10.227 0.387 -7.118 1.00 73.25 84 GLY A O 1
ATOM 666 N N . LEU A 1 85 ? -9.451 1.742 -5.498 1.00 74.06 85 LEU A N 1
ATOM 667 C CA . LEU A 1 85 ? -8.929 0.679 -4.638 1.00 74.06 85 LEU A CA 1
ATOM 668 C C . LEU A 1 85 ? -10.052 0.005 -3.847 1.00 74.06 85 LEU A C 1
ATOM 670 O O . LEU A 1 85 ? -10.050 -1.217 -3.705 1.00 74.06 85 LEU A O 1
ATOM 674 N N . SER A 1 86 ? -11.048 0.773 -3.393 1.00 70.69 86 SER A N 1
ATOM 675 C CA . SER A 1 86 ? -12.192 0.217 -2.668 1.00 70.69 86 SER A CA 1
ATOM 676 C C . SER A 1 86 ? -13.047 -0.693 -3.552 1.00 70.69 86 SER A C 1
ATOM 678 O O . SER A 1 86 ? -13.427 -1.779 -3.119 1.00 70.69 86 SER A O 1
ATOM 680 N N . ARG A 1 87 ? -13.270 -0.340 -4.828 1.00 70.38 87 ARG A N 1
ATOM 681 C CA . ARG A 1 87 ? -13.915 -1.239 -5.801 1.00 70.38 87 ARG A CA 1
ATOM 682 C C . ARG A 1 87 ? -13.119 -2.523 -6.019 1.00 70.38 87 ARG A C 1
ATOM 684 O O . ARG A 1 87 ? -13.728 -3.570 -6.212 1.00 70.38 87 ARG A O 1
ATOM 691 N N . HIS A 1 88 ? -11.786 -2.451 -5.994 1.00 72.94 88 HIS A N 1
ATOM 692 C CA . HIS A 1 88 ? -10.951 -3.637 -6.157 1.00 72.94 88 HIS A CA 1
ATOM 693 C C . HIS A 1 88 ? -11.053 -4.591 -4.958 1.00 72.94 88 HIS A C 1
ATOM 695 O O . HIS A 1 88 ? -11.149 -5.801 -5.149 1.00 72.94 88 HIS A O 1
ATOM 701 N N . LEU A 1 89 ? -11.072 -4.051 -3.738 1.00 71.38 89 LEU A N 1
ATOM 702 C CA . LEU A 1 89 ? -11.241 -4.833 -2.512 1.00 71.38 89 LEU A CA 1
ATOM 703 C C . LEU A 1 89 ? -12.680 -5.345 -2.314 1.00 71.38 89 LEU A C 1
ATOM 705 O O . LEU A 1 89 ? -12.886 -6.391 -1.699 1.00 71.38 89 LEU A O 1
ATOM 709 N N . GLY A 1 90 ? -13.677 -4.654 -2.871 1.00 69.12 90 GLY A N 1
ATOM 710 C CA . GLY A 1 90 ? -15.090 -5.004 -2.748 1.00 69.12 90 GLY A CA 1
ATOM 711 C C . GLY A 1 90 ? -15.721 -4.499 -1.445 1.00 69.12 90 GLY A C 1
ATOM 712 O O . GLY A 1 90 ? -15.262 -3.541 -0.837 1.00 69.12 90 GLY A O 1
ATOM 713 N N . SER A 1 91 ? -16.837 -5.104 -1.030 1.00 64.62 91 SER A N 1
ATOM 714 C CA . SER A 1 91 ? -17.455 -4.864 0.285 1.00 64.62 91 SER A CA 1
ATOM 715 C C . SER A 1 91 ? -17.262 -6.109 1.147 1.00 64.62 91 SER A C 1
ATOM 717 O O . SER A 1 91 ? -17.951 -7.104 0.936 1.00 64.62 91 SER A O 1
ATOM 719 N N . ALA A 1 92 ? -16.294 -6.085 2.060 1.00 67.44 92 ALA A N 1
ATOM 720 C CA . ALA A 1 92 ? -16.016 -7.180 2.989 1.00 67.44 92 ALA A CA 1
ATOM 721 C C . ALA A 1 92 ? -15.280 -6.675 4.236 1.00 67.44 92 ALA A C 1
ATOM 723 O O . ALA A 1 92 ? -14.903 -5.507 4.308 1.00 67.44 92 ALA A O 1
ATOM 724 N N . SER A 1 93 ? -15.078 -7.567 5.205 1.00 76.38 93 SER A N 1
ATOM 725 C CA . SER A 1 93 ? -14.162 -7.337 6.321 1.00 76.38 93 SER A CA 1
ATOM 726 C C . SER A 1 93 ? -12.712 -7.382 5.835 1.00 76.38 93 SER A C 1
ATOM 728 O O . SER A 1 93 ? -12.393 -8.087 4.874 1.00 76.38 93 SER A O 1
ATOM 730 N N . TYR A 1 94 ? -11.828 -6.649 6.507 1.00 80.75 94 TYR A N 1
ATOM 731 C CA . TYR A 1 94 ? -10.417 -6.550 6.142 1.00 80.75 94 TYR A CA 1
ATOM 732 C C . TYR A 1 94 ? -9.526 -6.983 7.296 1.00 80.75 94 TYR A C 1
ATOM 734 O O . TYR A 1 94 ? -9.864 -6.777 8.460 1.00 80.75 94 TYR A O 1
ATOM 742 N N . GLN A 1 95 ? -8.372 -7.545 6.957 1.00 81.75 95 GLN A N 1
ATOM 743 C CA . GLN A 1 95 ? -7.302 -7.832 7.898 1.00 81.75 95 GLN A CA 1
ATOM 744 C C . GLN A 1 95 ? -6.023 -7.142 7.448 1.00 81.75 95 GLN A C 1
ATOM 746 O O . GLN A 1 95 ? -5.637 -7.211 6.281 1.00 81.75 95 GLN A O 1
ATOM 751 N N . THR A 1 96 ? -5.338 -6.539 8.409 1.00 79.19 96 THR A N 1
ATOM 752 C CA . THR A 1 96 ? -3.985 -6.028 8.231 1.00 79.19 96 THR A CA 1
ATOM 753 C C . THR A 1 96 ? -2.978 -7.122 8.571 1.00 79.19 96 THR A C 1
ATOM 755 O O . THR A 1 96 ? -3.053 -7.735 9.634 1.00 79.19 96 THR A O 1
ATOM 758 N N . VAL A 1 97 ? -2.054 -7.386 7.654 1.00 80.06 97 VAL A N 1
ATOM 759 C CA . VAL A 1 97 ? -0.995 -8.388 7.778 1.00 80.06 97 VAL A CA 1
ATOM 760 C C . VAL A 1 97 ? 0.343 -7.687 7.606 1.00 80.06 97 VAL A C 1
ATOM 762 O O . VAL A 1 97 ? 0.597 -7.072 6.572 1.00 80.06 97 VAL A O 1
ATOM 765 N N . GLU A 1 98 ? 1.196 -7.788 8.615 1.00 78.19 98 GLU A N 1
ATOM 766 C CA . GLU A 1 98 ? 2.590 -7.376 8.508 1.00 78.19 98 GLU A CA 1
ATOM 767 C C . GLU A 1 98 ? 3.376 -8.434 7.726 1.00 78.19 98 GLU A C 1
ATOM 769 O O . GLU A 1 98 ? 3.181 -9.639 7.890 1.00 78.19 98 GLU A O 1
ATOM 774 N N . THR A 1 99 ? 4.245 -7.978 6.837 1.00 68.62 99 THR A N 1
ATOM 775 C CA . THR A 1 99 ? 5.133 -8.806 6.023 1.00 68.62 99 THR A CA 1
ATOM 776 C C . THR A 1 99 ? 6.545 -8.233 6.107 1.00 68.62 99 THR A C 1
ATOM 778 O O . THR A 1 99 ? 6.690 -7.032 6.345 1.00 68.62 99 THR A O 1
ATOM 781 N N . PRO A 1 100 ? 7.597 -9.035 5.867 1.00 65.12 100 PRO A N 1
ATOM 782 C CA . PRO A 1 100 ? 8.965 -8.518 5.790 1.00 65.12 100 PRO A CA 1
ATOM 783 C C . PRO A 1 100 ? 9.124 -7.380 4.770 1.00 65.12 100 PRO A C 1
ATOM 785 O O . PRO A 1 100 ? 10.012 -6.541 4.900 1.00 65.12 100 PRO A O 1
ATOM 788 N N . GLU A 1 101 ? 8.256 -7.334 3.756 1.00 62.72 101 GLU A N 1
ATOM 789 C CA . GLU A 1 101 ? 8.271 -6.321 2.705 1.00 62.72 101 GLU A CA 1
ATOM 790 C C . GLU A 1 101 ? 7.382 -5.094 2.996 1.00 62.72 101 GLU A C 1
ATOM 792 O O . GLU A 1 101 ? 7.379 -4.151 2.201 1.00 62.72 101 GLU A O 1
ATOM 797 N N . GLY A 1 102 ? 6.637 -5.082 4.108 1.00 71.56 102 GLY A N 1
ATOM 798 C CA . GLY A 1 102 ? 5.749 -3.985 4.504 1.00 71.56 102 GLY A CA 1
ATOM 799 C C . GLY A 1 102 ? 4.386 -4.452 5.014 1.00 71.56 102 GLY A C 1
ATOM 800 O O . GLY A 1 102 ? 4.237 -5.554 5.533 1.00 71.56 102 GLY A O 1
ATOM 801 N N . LEU A 1 103 ? 3.360 -3.616 4.866 1.00 82.50 103 LEU A N 1
ATOM 802 C CA . LEU A 1 103 ? 2.021 -3.891 5.389 1.00 82.50 103 LEU A CA 1
ATOM 803 C C . LEU A 1 103 ? 1.053 -4.227 4.252 1.00 82.50 103 LEU A C 1
ATOM 805 O O . LEU A 1 103 ? 1.025 -3.563 3.215 1.00 82.50 103 LEU A O 1
ATOM 809 N N . VAL A 1 104 ? 0.248 -5.271 4.436 1.00 84.62 104 VAL A N 1
ATOM 810 C CA . VAL A 1 104 ? -0.734 -5.735 3.453 1.00 84.62 104 VAL A CA 1
ATOM 811 C C . VAL A 1 104 ? -2.118 -5.751 4.077 1.00 84.62 104 VAL A C 1
ATOM 813 O O . VAL A 1 104 ? -2.365 -6.430 5.066 1.00 84.62 104 VAL A O 1
ATOM 816 N N . ILE A 1 105 ? -3.049 -5.046 3.451 1.00 84.50 105 ILE A N 1
ATOM 817 C CA . ILE A 1 105 ? -4.472 -5.104 3.760 1.00 84.50 105 ILE A CA 1
ATOM 818 C C . ILE A 1 105 ? -5.084 -6.181 2.870 1.00 84.50 105 ILE A C 1
ATOM 820 O O . ILE A 1 105 ? -5.055 -6.073 1.642 1.00 84.50 105 ILE A O 1
ATOM 824 N N . LYS A 1 106 ? -5.636 -7.231 3.474 1.00 83.06 106 LYS A N 1
ATOM 825 C CA . LYS A 1 106 ? -6.306 -8.330 2.775 1.00 83.06 106 LYS A CA 1
ATOM 826 C C . LYS A 1 106 ? -7.803 -8.286 3.019 1.00 83.06 106 LYS A C 1
ATOM 828 O O . LYS A 1 106 ? -8.253 -8.078 4.144 1.00 83.06 106 LYS A O 1
ATOM 833 N N . ARG A 1 107 ? -8.573 -8.536 1.963 1.00 80.81 107 ARG A N 1
ATOM 834 C CA . ARG A 1 107 ? -9.987 -8.876 2.089 1.00 80.81 107 ARG A CA 1
ATOM 835 C C . ARG A 1 107 ? -10.119 -10.220 2.812 1.00 80.81 107 ARG A C 1
ATOM 837 O O . ARG A 1 107 ? -9.467 -11.184 2.422 1.00 80.81 107 ARG A O 1
ATOM 844 N N . LEU A 1 108 ? -10.965 -10.288 3.834 1.00 76.44 108 LEU A N 1
ATOM 845 C CA . LEU A 1 108 ? -11.392 -11.554 4.420 1.00 76.44 108 LEU A CA 1
ATOM 846 C C . LEU A 1 108 ? -12.476 -12.151 3.522 1.00 76.44 108 LEU A C 1
ATOM 848 O O . LEU A 1 108 ? -13.502 -11.513 3.266 1.00 76.44 108 LEU A O 1
ATOM 852 N N . GLU A 1 109 ? -12.235 -13.354 3.010 1.00 67.25 109 GLU A N 1
ATOM 853 C CA . GLU A 1 109 ? -13.289 -14.122 2.354 1.00 67.25 109 GLU A CA 1
ATOM 854 C C . GLU A 1 109 ? -14.245 -14.642 3.431 1.00 67.25 109 GLU A C 1
ATOM 856 O O . GLU A 1 109 ? -13.822 -15.135 4.477 1.00 67.25 109 GLU A O 1
ATOM 861 N N . SER A 1 110 ? -15.543 -14.438 3.218 1.00 57.59 110 SER A N 1
ATOM 862 C CA . SER A 1 110 ? -16.576 -14.995 4.087 1.00 57.59 110 SER A CA 1
ATOM 863 C C . SER A 1 110 ? -16.596 -16.510 3.878 1.00 57.59 110 SER A C 1
ATOM 865 O O . SER A 1 110 ? -16.768 -16.944 2.740 1.00 57.59 110 SER A O 1
ATOM 867 N N . PHE A 1 111 ? -16.368 -17.276 4.948 1.00 49.34 111 PHE A N 1
ATOM 868 C CA . PHE A 1 111 ? -16.510 -18.736 4.960 1.00 49.34 111 PHE A CA 1
ATOM 869 C C . PHE A 1 111 ? -17.977 -19.160 4.858 1.00 49.34 111 PHE A C 1
ATOM 871 O O . PHE A 1 111 ? -18.835 -18.431 5.413 1.00 49.34 111 PHE A O 1
#

Sequence (111 aa):
MPKTIQIQLPDNLSHWFGQQVYLTRGLNNSVRVASVEKHKETEKLIGKYAHEQMPDQPRMAEFLLAGTTEATITNDGIISLHEGLSRHLGSASYQTVETPEGLVIKRLESF

Foldseek 3Di:
DQDKDKDADDPVCLVVADQKWKWFDDPQLKIFTGHPVLLVVVLVVLVVCCVPPPVPCPVVSVVRPVRMDMWGQDPRRMTIDDRVSCVSNDDADWDWDQDPSHIMIHGDDDD

pLDDT: mean 76.09, std 8.95, range [43.78, 87.88]

Secondary structure (DSSP, 8-state):
---PEEEEPPTTTTTTS-SEEEEEE-SSSEEEEEEHHHHHHHHHHHHHHHHHH-TT-HHHHHHHHTTEEEEEBPTTSEEEEPHHHHHHH-SS-EEEEEETTEEEEEEPPP-